Protein AF-A0A2P7TMD4-F1 (afdb_monomer)

Foldseek 3Di:
DLVVLVVVLVVVCLVVVDDPPDDDDLLSSLVSCLVPNDPVSVVVNVVVDPPVSSVVSCLQPVLLPPVCVVSQLVCCVPVVVPPDSVVVRVVSNVCNHPVNVVVVVVD

Mean predicted aligned error: 3.13 Å

Solvent-accessible surface area (backbone atoms only — not comparable to full-atom values): 6276 Å² total; per-residue (Å²): 110,71,68,57,54,52,54,53,38,52,77,71,48,68,51,74,92,51,62,100,78,58,85,78,53,68,64,56,52,48,48,44,32,73,73,72,41,54,73,68,49,41,54,51,46,62,73,75,44,58,69,68,57,52,51,48,42,41,46,56,65,54,46,36,42,69,90,48,44,71,57,52,43,47,46,26,44,74,77,65,66,37,92,57,35,67,78,59,47,57,62,39,24,58,62,44,21,71,66,50,53,53,52,64,77,78,107

Radius of gyration: 14.43 Å; Cα contacts (8 Å, |Δi|>4): 82; chains: 1; bounding box: 38×35×24 Å

Structure (mmCIF, N/CA/C/O backbone):
data_AF-A0A2P7TMD4-F1
#
_entry.id   AF-A0A2P7TMD4-F1
#
loop_
_atom_site.group_PDB
_atom_site.id
_atom_site.type_symbol
_atom_site.label_atom_id
_atom_site.label_alt_id
_atom_site.label_comp_id
_atom_site.label_asym_id
_atom_site.label_entity_id
_atom_site.label_seq_id
_atom_site.pdbx_PDB_ins_code
_atom_site.Cartn_x
_atom_site.Cartn_y
_atom_site.Cartn_z
_atom_site.occupancy
_atom_site.B_iso_or_equiv
_atom_site.auth_seq_id
_atom_site.auth_comp_id
_atom_site.auth_asym_id
_atom_site.auth_atom_id
_atom_site.pdbx_PDB_model_num
ATOM 1 N N . MET A 1 1 ? -19.651 1.808 7.368 1.00 82.50 1 MET A N 1
ATOM 2 C CA . MET A 1 1 ? -18.440 2.376 6.736 1.00 82.50 1 MET A CA 1
ATOM 3 C C . MET A 1 1 ? -17.563 1.298 6.092 1.00 82.50 1 MET A C 1
ATOM 5 O O . MET A 1 1 ? -17.485 1.293 4.875 1.00 82.50 1 MET A O 1
ATOM 9 N N . LYS A 1 2 ? -16.984 0.339 6.838 1.00 93.38 2 LYS A N 1
ATOM 10 C CA . LYS A 1 2 ? -16.185 -0.764 6.250 1.00 93.38 2 LYS A CA 1
ATOM 11 C C . LYS A 1 2 ? -16.967 -1.643 5.262 1.00 93.38 2 LYS A C 1
ATOM 13 O O . LYS A 1 2 ? -16.502 -1.873 4.156 1.00 93.38 2 LYS A O 1
ATOM 18 N N . GLU A 1 3 ? -18.176 -2.069 5.629 1.00 93.38 3 GLU A N 1
ATOM 19 C CA . GLU A 1 3 ? -19.011 -2.901 4.747 1.00 93.38 3 GLU A CA 1
ATOM 20 C C . GLU A 1 3 ? -19.349 -2.189 3.428 1.00 93.38 3 GLU A C 1
ATOM 22 O O . GLU A 1 3 ? -19.256 -2.776 2.361 1.00 93.38 3 GLU A O 1
ATOM 27 N N . GLN A 1 4 ? -19.647 -0.888 3.474 1.00 93.38 4 GLN A N 1
ATOM 28 C CA . GLN A 1 4 ? -19.896 -0.091 2.265 1.00 93.38 4 GLN A CA 1
ATOM 29 C C . GLN A 1 4 ? -18.670 -0.051 1.344 1.00 93.38 4 GLN A C 1
ATOM 31 O O . GLN A 1 4 ? -18.816 -0.207 0.136 1.00 93.38 4 GLN A O 1
ATOM 36 N N . LEU A 1 5 ? -17.468 0.097 1.912 1.00 94.88 5 LEU A N 1
ATOM 37 C CA . LEU A 1 5 ? -16.211 0.064 1.163 1.00 94.88 5 LEU A CA 1
ATOM 38 C C . LEU A 1 5 ? -15.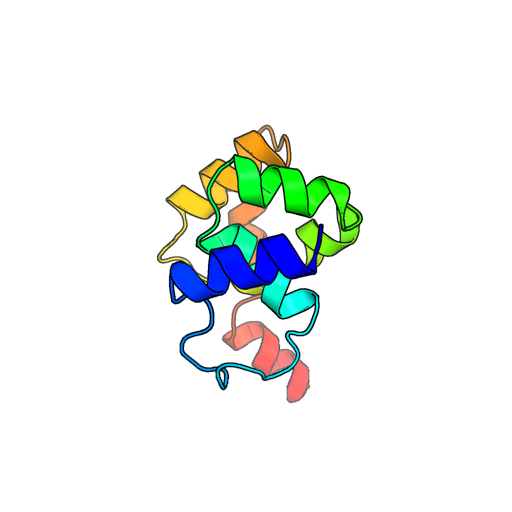992 -1.300 0.486 1.00 94.88 5 LEU A C 1
ATOM 40 O O . LEU A 1 5 ? -15.639 -1.352 -0.690 1.00 94.88 5 LEU A O 1
ATOM 44 N N . ILE A 1 6 ? -16.284 -2.398 1.192 1.00 95.44 6 ILE A N 1
ATOM 45 C CA . ILE A 1 6 ? -16.245 -3.758 0.630 1.00 95.44 6 ILE A CA 1
ATOM 46 C C . ILE A 1 6 ? -17.253 -3.899 -0.515 1.00 95.44 6 ILE A C 1
ATOM 48 O O . ILE A 1 6 ? -16.902 -4.407 -1.578 1.00 95.44 6 ILE A O 1
ATOM 52 N N . GLN A 1 7 ? -18.490 -3.429 -0.339 1.00 93.75 7 GLN A N 1
ATOM 53 C CA . GLN A 1 7 ? -19.517 -3.517 -1.380 1.00 93.75 7 GLN A CA 1
ATOM 54 C C . GLN A 1 7 ? -19.156 -2.690 -2.622 1.00 93.75 7 GLN A C 1
ATOM 56 O O . GLN A 1 7 ? -19.363 -3.160 -3.740 1.00 93.75 7 GLN A O 1
ATOM 61 N N . ASN A 1 8 ? -18.568 -1.502 -2.455 1.00 94.19 8 ASN A N 1
ATOM 62 C CA . ASN A 1 8 ? -18.068 -0.702 -3.578 1.00 94.19 8 ASN A CA 1
ATOM 63 C C . ASN A 1 8 ? -16.991 -1.464 -4.364 1.00 94.19 8 ASN A C 1
ATOM 65 O O . ASN A 1 8 ? -17.098 -1.612 -5.579 1.00 94.19 8 ASN A O 1
ATOM 69 N N . LEU A 1 9 ? -16.005 -2.028 -3.666 1.00 94.69 9 LEU A N 1
ATOM 70 C CA . LEU A 1 9 ? -14.916 -2.804 -4.268 1.00 94.69 9 LEU A CA 1
ATOM 71 C C . LEU A 1 9 ? -15.409 -4.095 -4.941 1.00 94.69 9 LEU A C 1
ATOM 73 O O . LEU A 1 9 ? -14.897 -4.474 -5.994 1.00 94.69 9 LEU A O 1
ATOM 77 N N . ARG A 1 10 ? -16.448 -4.745 -4.400 1.00 93.69 10 ARG A N 1
ATOM 78 C CA . ARG A 1 10 ? -17.110 -5.885 -5.059 1.00 93.69 10 ARG A CA 1
ATOM 79 C C . ARG A 1 10 ? -17.730 -5.494 -6.397 1.00 93.69 10 ARG A C 1
ATOM 81 O O . ARG A 1 10 ? -17.571 -6.236 -7.360 1.00 93.69 10 ARG A O 1
ATOM 88 N N . ARG A 1 11 ? -18.388 -4.331 -6.486 1.00 92.56 11 ARG A N 1
ATOM 89 C CA . ARG A 1 11 ? -18.954 -3.834 -7.757 1.00 92.56 11 ARG A CA 1
ATOM 90 C C . ARG A 1 11 ? -17.875 -3.540 -8.799 1.00 92.56 11 ARG A C 1
ATOM 92 O O . ARG A 1 11 ? -18.129 -3.717 -9.982 1.00 92.56 11 ARG A O 1
ATOM 99 N N . LEU A 1 12 ? -16.683 -3.137 -8.358 1.00 90.69 12 LEU A N 1
ATOM 100 C CA . LEU A 1 12 ? -15.513 -2.936 -9.220 1.00 90.69 12 LEU A CA 1
ATOM 101 C C . LEU A 1 12 ? -14.817 -4.249 -9.619 1.00 90.69 12 LEU A C 1
ATOM 103 O O . LEU A 1 12 ? -13.871 -4.222 -10.399 1.00 90.69 12 LEU A O 1
ATOM 107 N N . GLY A 1 13 ? -15.247 -5.396 -9.084 1.00 92.19 13 GLY A N 1
ATOM 108 C CA . GLY A 1 13 ? -14.611 -6.688 -9.343 1.00 92.19 13 GLY A CA 1
ATOM 109 C C . GLY A 1 13 ? -13.242 -6.859 -8.674 1.00 92.19 13 GLY A C 1
ATOM 110 O O . GLY A 1 13 ? -12.513 -7.783 -9.026 1.00 92.19 13 GLY A O 1
ATOM 111 N N . ALA A 1 14 ? -12.888 -6.017 -7.694 1.00 93.06 14 ALA A N 1
ATOM 112 C CA . ALA A 1 14 ? -11.572 -6.047 -7.047 1.00 93.06 14 ALA A CA 1
ATOM 113 C C . ALA A 1 14 ? -11.288 -7.381 -6.330 1.00 93.06 14 ALA A C 1
ATOM 115 O O . ALA A 1 14 ? -10.155 -7.844 -6.278 1.00 93.06 14 ALA A O 1
ATOM 116 N N . PHE A 1 15 ? -12.331 -8.062 -5.849 1.00 94.25 15 PHE A N 1
ATOM 117 C CA . PHE A 1 15 ? -12.223 -9.352 -5.164 1.00 94.25 15 PHE A CA 1
ATOM 118 C C . PHE A 1 15 ? -12.515 -10.551 -6.080 1.00 94.25 15 PHE A C 1
ATOM 120 O O . PHE A 1 15 ? -13.157 -11.504 -5.649 1.00 94.25 15 PHE A O 1
ATOM 127 N N . TRP A 1 16 ? -12.080 -10.515 -7.343 1.00 90.25 16 TRP A N 1
ATOM 128 C CA . TRP A 1 16 ? -12.384 -11.542 -8.356 1.00 90.25 16 TRP A CA 1
ATOM 129 C C . TRP A 1 16 ? -12.036 -12.985 -7.937 1.00 90.25 16 TRP A C 1
ATOM 131 O O . TRP A 1 16 ? -12.653 -13.930 -8.421 1.00 90.25 16 TRP A O 1
ATOM 141 N N . SER A 1 17 ? -11.063 -13.163 -7.038 1.00 90.88 17 SER A N 1
ATOM 142 C CA . SER A 1 17 ? -10.634 -14.464 -6.509 1.00 90.88 17 SER A CA 1
ATOM 143 C C . SER A 1 17 ? -11.389 -14.914 -5.250 1.00 90.88 17 SER A C 1
ATOM 145 O O . SER A 1 17 ? -11.155 -16.018 -4.759 1.00 90.88 17 SER A O 1
ATOM 147 N N . TYR A 1 18 ? -12.293 -14.088 -4.717 1.00 92.44 18 TYR A N 1
ATOM 148 C CA . TYR A 1 18 ? -13.076 -14.376 -3.518 1.00 92.44 18 TYR A CA 1
ATOM 149 C C . TYR A 1 18 ? -14.520 -14.717 -3.876 1.00 92.44 18 TYR A C 1
ATOM 151 O O . TYR A 1 18 ? -15.128 -14.119 -4.763 1.00 92.44 18 TYR A O 1
ATOM 159 N N . ALA A 1 19 ? -15.113 -15.650 -3.127 1.00 91.62 19 ALA A N 1
ATOM 160 C CA . ALA A 1 19 ? -16.535 -15.936 -3.264 1.00 91.62 19 ALA A CA 1
ATOM 161 C C . ALA A 1 19 ? -17.377 -14.689 -2.901 1.00 91.62 19 ALA A C 1
ATOM 163 O O . ALA A 1 19 ? -16.991 -13.948 -1.990 1.00 91.62 19 ALA A O 1
ATOM 164 N N . PRO A 1 20 ? -18.558 -14.480 -3.519 1.00 84.56 20 PRO A N 1
ATOM 165 C CA . PRO A 1 20 ? -19.374 -13.272 -3.354 1.00 84.56 20 PRO A CA 1
ATOM 166 C C . PRO A 1 20 ? -19.782 -12.907 -1.923 1.00 84.56 20 PRO A C 1
ATOM 168 O O . PRO A 1 20 ? -20.276 -11.807 -1.723 1.00 84.56 20 PRO A O 1
ATOM 171 N N . GLN A 1 21 ? -19.600 -13.794 -0.940 1.00 85.44 21 GLN A N 1
ATOM 172 C CA . GLN A 1 21 ? -19.867 -13.543 0.481 1.00 85.44 21 GLN A CA 1
ATOM 173 C C . GLN A 1 21 ? -18.736 -13.990 1.410 1.00 85.44 21 GLN A C 1
ATOM 175 O O . GLN A 1 21 ? -18.921 -14.069 2.622 1.00 85.44 21 GLN A O 1
ATOM 180 N N . ALA A 1 22 ? -17.555 -14.265 0.857 1.00 90.38 22 ALA A N 1
ATOM 181 C CA . ALA A 1 22 ? -16.400 -14.567 1.681 1.00 90.38 22 ALA A CA 1
ATOM 182 C C . ALA A 1 22 ? -16.063 -13.355 2.572 1.00 90.38 22 ALA A C 1
ATOM 184 O O . ALA A 1 22 ? -16.111 -12.211 2.092 1.00 90.38 22 ALA A O 1
ATOM 185 N N . PRO A 1 23 ? -15.715 -13.581 3.853 1.00 92.88 23 PRO A N 1
ATOM 186 C 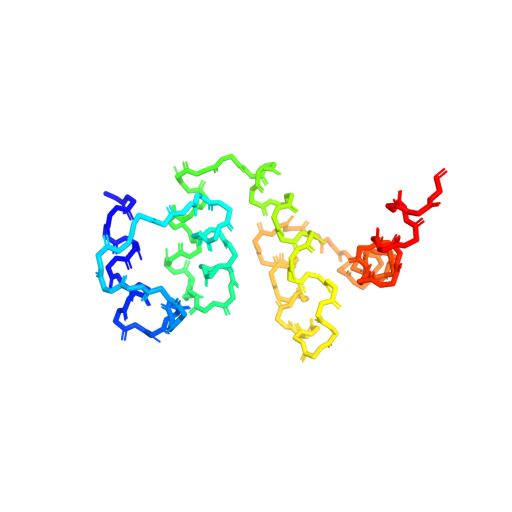CA . PRO A 1 23 ? -15.169 -12.525 4.687 1.00 92.88 23 PRO A CA 1
ATOM 187 C C . PRO A 1 23 ? -13.846 -12.046 4.082 1.00 92.88 23 PRO A C 1
ATOM 189 O O . PRO A 1 23 ? -13.001 -12.855 3.697 1.00 92.88 23 PRO A O 1
ATOM 192 N N . ILE A 1 24 ? -13.670 -10.727 3.996 1.00 95.44 24 ILE A N 1
ATOM 193 C CA . ILE A 1 24 ? -12.457 -10.115 3.447 1.00 95.44 24 ILE A CA 1
ATOM 194 C C . ILE A 1 24 ? -11.523 -9.738 4.606 1.00 95.44 24 ILE A C 1
ATOM 196 O O . ILE A 1 24 ? -11.907 -8.909 5.439 1.00 95.44 24 ILE A O 1
ATOM 200 N N . PRO A 1 25 ? -10.308 -10.314 4.685 1.00 95.88 25 PRO A N 1
ATOM 201 C CA . PRO A 1 25 ? -9.312 -9.905 5.669 1.00 95.88 25 PRO A CA 1
ATOM 202 C C . PRO A 1 25 ? -8.908 -8.440 5.493 1.00 95.88 25 PRO A C 1
ATOM 204 O O . PRO A 1 25 ? -8.823 -7.943 4.371 1.00 95.88 25 PRO A O 1
ATOM 207 N N . ASP A 1 26 ? -8.565 -7.762 6.587 1.00 97.19 26 ASP A N 1
ATOM 208 C CA . ASP A 1 26 ? -8.209 -6.336 6.551 1.00 97.19 26 ASP A CA 1
ATOM 209 C C . ASP A 1 26 ? -7.033 -6.028 5.628 1.00 97.19 26 ASP A C 1
ATOM 211 O O . ASP A 1 26 ? -7.084 -5.065 4.870 1.00 97.19 26 ASP A O 1
ATOM 215 N N . ALA A 1 27 ? -6.000 -6.873 5.631 1.00 97.44 27 ALA A N 1
ATOM 216 C CA . ALA A 1 27 ? -4.852 -6.696 4.746 1.00 97.44 27 ALA A CA 1
ATOM 217 C C . ALA A 1 27 ? -5.246 -6.750 3.261 1.00 97.44 27 ALA A C 1
ATOM 219 O O . ALA A 1 27 ? -4.731 -5.969 2.469 1.00 97.44 27 ALA A O 1
ATOM 220 N N . VAL A 1 28 ? -6.193 -7.622 2.904 1.00 97.00 28 VAL A N 1
ATOM 221 C CA . VAL A 1 28 ? -6.708 -7.749 1.533 1.00 97.00 28 VAL A CA 1
ATOM 222 C C . VAL A 1 28 ? -7.550 -6.530 1.181 1.00 97.00 28 VAL A C 1
ATOM 224 O O . VAL A 1 28 ? -7.363 -5.947 0.123 1.00 97.00 28 VAL A O 1
ATOM 227 N N . LEU A 1 29 ? -8.432 -6.084 2.082 1.00 97.81 29 LEU A N 1
ATOM 228 C CA . LEU A 1 29 ? -9.215 -4.870 1.851 1.00 97.81 29 LEU A CA 1
ATOM 229 C C . LEU A 1 29 ? -8.312 -3.645 1.648 1.00 97.81 29 LEU A C 1
ATOM 231 O O . LEU A 1 29 ? -8.548 -2.856 0.739 1.00 97.81 29 LEU A O 1
ATOM 235 N N . ILE A 1 30 ? -7.274 -3.497 2.475 1.00 98.56 30 ILE A N 1
ATOM 236 C CA . ILE A 1 30 ? -6.288 -2.420 2.347 1.00 98.56 30 ILE A CA 1
ATOM 237 C C . ILE A 1 30 ? -5.568 -2.509 0.998 1.00 98.56 30 ILE A C 1
ATOM 239 O O . ILE A 1 30 ? -5.466 -1.497 0.308 1.00 98.56 30 ILE A O 1
ATOM 243 N N . GLU A 1 31 ? -5.072 -3.689 0.617 1.00 98.12 31 GLU A N 1
ATOM 244 C CA . GLU A 1 31 ? -4.400 -3.897 -0.670 1.00 98.12 31 GLU A CA 1
ATOM 245 C C . GLU A 1 31 ? -5.311 -3.531 -1.847 1.00 98.12 31 GLU A C 1
ATOM 247 O O . GLU A 1 31 ? -4.924 -2.715 -2.685 1.00 98.12 31 GLU A O 1
ATOM 252 N N . GLU A 1 32 ? -6.526 -4.076 -1.887 1.00 97.69 32 GLU A N 1
ATOM 253 C CA . GLU A 1 32 ? -7.444 -3.874 -3.007 1.00 97.69 32 GLU A CA 1
ATOM 254 C C . GLU A 1 32 ? -7.939 -2.425 -3.095 1.00 97.69 32 GLU A C 1
ATOM 256 O O . GLU A 1 32 ? -8.030 -1.878 -4.193 1.00 97.69 32 GLU A O 1
ATOM 261 N N . VAL A 1 33 ? -8.185 -1.747 -1.965 1.00 98.12 33 VAL A N 1
ATOM 262 C CA . VAL A 1 33 ? -8.540 -0.315 -1.974 1.00 98.12 33 VAL A CA 1
ATOM 263 C C . VAL A 1 33 ? -7.378 0.539 -2.455 1.00 98.12 33 VAL A C 1
ATOM 265 O O . VAL A 1 33 ? -7.585 1.432 -3.268 1.00 98.12 33 VAL A O 1
ATOM 268 N N . LEU A 1 34 ? -6.150 0.270 -2.009 1.00 98.19 34 LEU A N 1
ATOM 269 C CA . LEU A 1 34 ? -4.995 1.009 -2.516 1.00 98.19 34 LEU A CA 1
ATOM 270 C C . LEU A 1 34 ? -4.740 0.737 -4.000 1.00 98.19 34 LEU A C 1
ATOM 272 O O . LEU A 1 34 ? -4.175 1.598 -4.667 1.00 98.19 34 LEU A O 1
ATOM 276 N N . ARG A 1 35 ? -5.105 -0.441 -4.515 1.00 97.19 35 ARG A N 1
ATOM 277 C CA . ARG A 1 35 ? -4.867 -0.833 -5.908 1.00 97.19 35 ARG A CA 1
ATOM 278 C C . ARG A 1 35 ? -5.938 -0.315 -6.868 1.00 97.19 35 ARG A C 1
ATOM 280 O O . ARG A 1 35 ? -5.577 0.144 -7.947 1.00 97.19 35 ARG A O 1
ATOM 287 N N . TRP A 1 36 ? -7.210 -0.388 -6.485 1.00 95.94 36 TRP A N 1
ATOM 288 C CA . TRP A 1 36 ? -8.346 -0.139 -7.382 1.00 95.94 36 TRP A CA 1
ATOM 289 C C . TRP A 1 36 ? -9.309 0.943 -6.902 1.00 95.94 36 TRP A C 1
ATOM 291 O O . TRP A 1 36 ? -10.150 1.383 -7.681 1.00 95.94 36 TRP A O 1
ATOM 301 N N . GLY A 1 37 ? -9.231 1.339 -5.632 1.00 95.25 37 GLY A N 1
ATOM 302 C CA . GLY A 1 37 ? -10.078 2.392 -5.089 1.00 95.25 37 GLY A CA 1
ATOM 303 C C . GLY A 1 37 ? -9.736 3.752 -5.689 1.00 95.25 37 GLY A C 1
ATOM 304 O O . GLY A 1 37 ? -8.572 4.046 -5.970 1.00 95.25 37 GLY A O 1
ATOM 305 N N . ASP A 1 38 ? -10.754 4.593 -5.847 1.00 94.81 38 ASP A N 1
ATOM 306 C CA . ASP A 1 38 ? -10.557 5.996 -6.188 1.00 94.81 38 ASP A CA 1
ATOM 307 C C . ASP A 1 38 ? -10.220 6.800 -4.915 1.00 94.81 38 ASP A C 1
ATOM 309 O O . ASP A 1 38 ? -10.127 6.271 -3.800 1.00 94.81 38 ASP A O 1
ATOM 313 N N . VAL A 1 39 ? -10.031 8.111 -5.054 1.00 96.50 39 VAL A N 1
ATOM 314 C CA . VAL A 1 39 ? -9.674 9.020 -3.961 1.00 96.50 39 VAL A CA 1
ATOM 315 C C . VAL A 1 39 ? -10.635 8.893 -2.776 1.00 96.50 39 VAL A C 1
ATOM 317 O O . VAL A 1 39 ? -10.184 8.914 -1.629 1.00 96.50 39 VAL A O 1
ATOM 320 N N . ALA A 1 40 ? -11.937 8.729 -3.025 1.00 95.94 40 ALA A N 1
ATOM 321 C CA . ALA A 1 40 ? -12.944 8.596 -1.975 1.00 95.94 40 ALA A CA 1
ATOM 322 C C . ALA A 1 40 ? -12.765 7.305 -1.157 1.00 95.94 40 ALA A C 1
ATOM 324 O O . ALA A 1 40 ? -12.770 7.348 0.077 1.00 95.94 40 ALA A O 1
ATOM 325 N N . GLU A 1 41 ? -12.551 6.167 -1.820 1.00 96.94 41 GLU A N 1
ATOM 326 C CA . GLU A 1 41 ? -12.289 4.877 -1.179 1.00 96.94 41 GLU A CA 1
ATOM 327 C C . GLU A 1 41 ? -10.979 4.898 -0.390 1.00 96.94 41 GLU A C 1
ATOM 329 O O . GLU A 1 41 ? -10.945 4.442 0.756 1.00 96.94 41 GLU A O 1
ATOM 334 N N . ILE A 1 42 ? -9.912 5.478 -0.951 1.00 97.81 42 ILE A N 1
ATOM 335 C CA . ILE A 1 42 ? -8.631 5.592 -0.248 1.00 97.81 42 ILE A CA 1
ATOM 336 C C . ILE A 1 42 ? -8.791 6.502 0.978 1.00 97.81 42 ILE A C 1
ATOM 338 O O . ILE A 1 42 ? -8.357 6.145 2.069 1.00 97.81 42 ILE A O 1
ATOM 342 N N . GLN A 1 43 ? -9.481 7.640 0.875 1.00 97.69 43 GLN A N 1
ATOM 343 C CA . GLN A 1 43 ? -9.771 8.475 2.048 1.00 97.69 43 GLN A CA 1
ATOM 344 C C . GLN A 1 43 ? -10.591 7.729 3.110 1.00 97.69 43 GLN A C 1
ATOM 346 O O . GLN 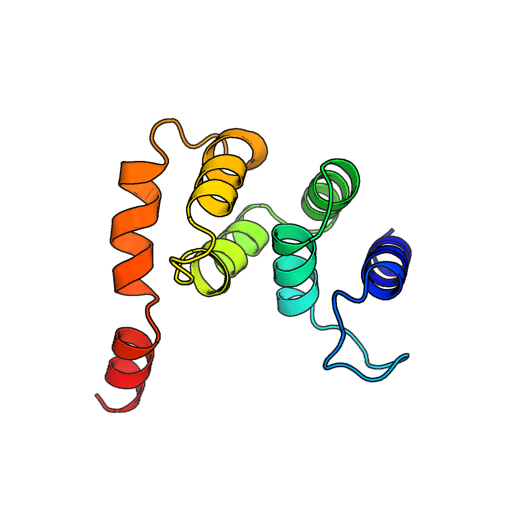A 1 43 ? -10.311 7.868 4.302 1.00 97.69 43 GLN A O 1
ATOM 351 N N . ALA A 1 44 ? -11.578 6.926 2.704 1.00 97.25 44 ALA A N 1
ATOM 352 C CA . ALA A 1 44 ? -12.337 6.083 3.624 1.00 97.25 44 ALA A CA 1
ATOM 353 C C . ALA A 1 44 ? -11.433 5.052 4.319 1.00 97.25 44 ALA A C 1
ATOM 355 O O . ALA A 1 44 ? -11.573 4.837 5.523 1.00 97.25 44 ALA A O 1
ATOM 356 N N . LEU A 1 45 ? -10.460 4.481 3.603 1.00 97.75 45 LEU A N 1
ATOM 357 C CA . LEU A 1 45 ? -9.465 3.570 4.164 1.00 97.75 45 LEU A CA 1
ATOM 358 C C . LEU A 1 45 ? -8.660 4.224 5.294 1.00 97.75 45 LEU A C 1
ATOM 360 O O . LEU A 1 45 ? -8.549 3.650 6.374 1.00 97.75 45 LEU A O 1
ATOM 364 N N . PHE A 1 46 ? -8.172 5.451 5.083 1.00 97.69 46 PHE A N 1
ATOM 365 C CA . PHE A 1 46 ? -7.423 6.219 6.091 1.00 97.69 46 PHE A CA 1
ATOM 366 C C . PHE A 1 46 ? -8.269 6.659 7.298 1.00 97.69 46 PHE A C 1
ATOM 368 O O . PHE A 1 46 ? -7.709 7.026 8.328 1.00 97.69 46 PHE A O 1
ATOM 375 N N . ARG A 1 47 ? -9.604 6.612 7.202 1.00 97.62 47 ARG A N 1
ATOM 376 C CA . ARG A 1 47 ? -10.512 6.807 8.349 1.00 97.62 47 ARG A CA 1
ATOM 377 C C . ARG A 1 47 ? -10.782 5.513 9.119 1.00 97.62 47 ARG A C 1
ATOM 379 O O . ARG A 1 47 ? -11.208 5.582 10.266 1.00 97.62 47 ARG A O 1
ATOM 386 N N . LEU A 1 48 ? -10.601 4.355 8.482 1.00 97.50 48 LEU A N 1
ATOM 387 C CA . LEU A 1 48 ? -10.905 3.038 9.050 1.00 97.50 48 LEU A CA 1
ATOM 388 C C . LEU A 1 48 ? -9.702 2.377 9.724 1.00 97.50 48 LEU A C 1
ATOM 390 O O . LEU A 1 48 ? -9.891 1.649 10.694 1.00 97.50 48 LEU A O 1
ATOM 394 N N . TYR A 1 49 ? -8.494 2.616 9.215 1.00 98.06 49 TYR A N 1
ATOM 395 C CA . TYR A 1 49 ? -7.275 1.943 9.660 1.00 98.06 49 TYR A CA 1
ATOM 396 C C . TYR A 1 49 ? -6.184 2.942 10.010 1.00 98.06 49 TYR A C 1
ATOM 398 O O . TYR A 1 49 ? -6.118 4.044 9.457 1.00 98.06 49 TYR A O 1
ATOM 406 N N . ALA A 1 50 ? -5.272 2.540 10.894 1.00 98.12 50 ALA A N 1
ATOM 407 C CA . ALA A 1 50 ? -4.127 3.375 11.207 1.00 98.12 50 ALA A CA 1
ATOM 408 C C . ALA A 1 50 ? -3.200 3.485 9.986 1.00 98.12 50 ALA A C 1
ATOM 410 O O . ALA A 1 50 ? -2.874 2.494 9.329 1.00 98.12 50 ALA A O 1
ATOM 411 N N . THR A 1 51 ? -2.664 4.682 9.731 1.00 98.12 51 THR A N 1
ATOM 412 C CA . THR A 1 51 ? -1.709 4.924 8.633 1.00 98.12 51 THR A CA 1
ATOM 413 C C . THR A 1 51 ? -0.521 3.956 8.649 1.00 98.12 51 THR A C 1
ATOM 415 O O . THR A 1 51 ? 0.010 3.606 7.595 1.00 98.12 51 THR A O 1
ATOM 418 N N . ALA A 1 52 ? -0.087 3.509 9.832 1.00 97.94 52 ALA A N 1
ATOM 419 C CA . ALA A 1 52 ? 0.991 2.534 9.973 1.00 97.94 52 ALA A CA 1
ATOM 420 C C . ALA A 1 52 ? 0.635 1.163 9.369 1.00 97.94 52 ALA A C 1
ATOM 422 O O . ALA A 1 52 ? 1.480 0.559 8.706 1.00 97.94 52 ALA A O 1
ATOM 423 N N . GLU A 1 53 ? -0.604 0.704 9.549 1.00 98.31 53 GLU A N 1
ATOM 424 C CA . GLU A 1 53 ? -1.109 -0.563 9.011 1.00 98.31 53 GLU A CA 1
ATOM 425 C C . GLU A 1 53 ? -1.265 -0.482 7.494 1.00 98.31 53 GLU A C 1
ATOM 427 O O . GLU A 1 53 ? -0.724 -1.319 6.771 1.00 98.31 53 GLU A O 1
ATOM 432 N N . ILE A 1 54 ? -1.891 0.594 7.004 1.00 98.69 54 ILE A N 1
ATOM 433 C CA . ILE A 1 54 ? -2.050 0.858 5.567 1.00 98.69 54 ILE A CA 1
ATOM 434 C C . ILE A 1 54 ? -0.678 0.884 4.883 1.00 98.69 54 ILE A C 1
ATOM 436 O O . ILE A 1 54 ? -0.446 0.214 3.875 1.00 98.69 54 ILE A O 1
ATOM 440 N N . ARG A 1 55 ? 0.280 1.611 5.470 1.00 98.44 55 ARG A N 1
ATOM 441 C CA . ARG A 1 55 ? 1.650 1.702 4.954 1.00 98.44 55 ARG A CA 1
ATOM 442 C C . ARG A 1 55 ? 2.374 0.359 5.004 1.00 98.44 55 ARG A C 1
ATOM 444 O O . ARG A 1 55 ? 3.192 0.090 4.128 1.00 98.44 55 ARG A O 1
ATOM 451 N N . LYS A 1 56 ? 2.131 -0.480 6.016 1.00 98.31 56 LYS A N 1
ATOM 452 C CA . LYS A 1 56 ? 2.711 -1.828 6.082 1.00 98.31 56 LYS A CA 1
ATOM 453 C C . LYS A 1 56 ? 2.246 -2.662 4.890 1.00 98.31 56 LYS A C 1
ATOM 455 O O . LYS A 1 56 ? 3.099 -3.117 4.132 1.00 98.31 56 LYS A O 1
ATOM 460 N N . VAL A 1 57 ? 0.933 -2.774 4.689 1.00 98.56 57 VAL A N 1
ATOM 461 C CA . VAL A 1 57 ? 0.355 -3.534 3.572 1.00 98.56 57 VAL A CA 1
ATOM 462 C C . VAL A 1 57 ? 0.861 -2.990 2.243 1.00 98.56 57 VAL A 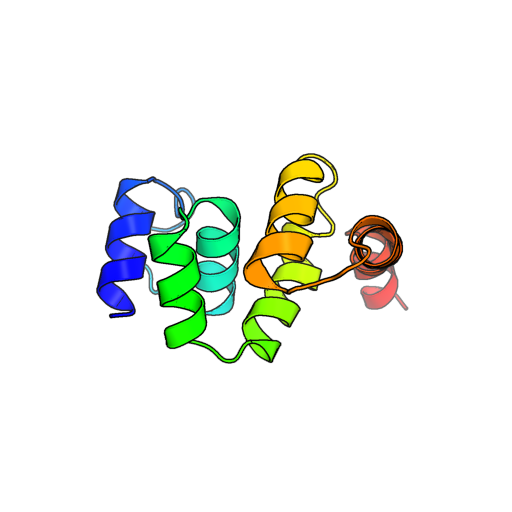C 1
ATOM 464 O O . VAL A 1 57 ? 1.383 -3.763 1.448 1.00 98.56 57 VAL A O 1
ATOM 467 N N . TRP A 1 58 ? 0.823 -1.671 2.029 1.00 98.56 58 TRP A N 1
ATOM 468 C CA . TRP A 1 58 ? 1.322 -1.038 0.804 1.00 98.56 58 TRP A CA 1
ATOM 469 C C . TRP A 1 58 ? 2.772 -1.426 0.477 1.00 98.56 58 TRP A C 1
ATOM 471 O O . TRP A 1 58 ? 3.077 -1.831 -0.647 1.00 98.56 58 TRP A O 1
ATOM 481 N N . ARG A 1 59 ? 3.673 -1.342 1.467 1.00 98.06 59 ARG A N 1
ATOM 482 C CA . ARG A 1 59 ? 5.094 -1.683 1.285 1.00 98.06 59 ARG A CA 1
ATOM 483 C C . ARG A 1 59 ? 5.314 -3.153 0.972 1.00 98.06 59 ARG A C 1
ATOM 485 O O . ARG A 1 59 ? 6.240 -3.485 0.239 1.00 98.06 59 ARG A O 1
ATOM 492 N N . GLU A 1 60 ? 4.505 -4.015 1.567 1.00 97.25 60 GLU A N 1
ATOM 493 C CA . GLU A 1 60 ? 4.653 -5.454 1.441 1.00 97.25 60 GLU A CA 1
ATOM 494 C C . GLU A 1 60 ? 3.998 -5.975 0.154 1.00 97.25 60 GLU A C 1
ATOM 496 O O . GLU A 1 60 ? 4.561 -6.849 -0.490 1.00 97.25 60 GLU A O 1
ATOM 501 N N . THR A 1 61 ? 2.854 -5.449 -0.267 1.00 96.69 61 THR A N 1
ATOM 502 C CA . THR A 1 61 ? 2.034 -6.065 -1.329 1.00 96.69 61 THR A CA 1
ATOM 503 C C . THR A 1 61 ? 2.093 -5.306 -2.656 1.00 96.69 61 THR A C 1
ATOM 505 O O . THR A 1 61 ? 2.340 -5.909 -3.699 1.00 96.69 61 THR A O 1
ATOM 508 N N . LEU A 1 62 ? 1.962 -3.975 -2.633 1.00 97.75 62 LEU A N 1
ATOM 509 C CA . LEU A 1 62 ? 1.901 -3.150 -3.846 1.00 97.75 62 LEU A CA 1
ATOM 510 C C . LEU A 1 62 ? 3.275 -2.693 -4.327 1.00 97.75 62 LEU A C 1
ATOM 512 O O . LEU A 1 62 ? 3.546 -2.738 -5.526 1.00 97.75 62 LEU A O 1
ATOM 516 N N . ILE A 1 63 ? 4.146 -2.234 -3.420 1.00 97.94 63 ILE A N 1
ATOM 517 C CA . ILE A 1 63 ? 5.466 -1.713 -3.805 1.00 97.94 63 ILE A CA 1
ATOM 518 C C . ILE A 1 63 ? 6.266 -2.719 -4.652 1.00 97.94 63 ILE A C 1
ATOM 520 O O . ILE A 1 63 ? 6.783 -2.288 -5.684 1.00 97.94 63 ILE A O 1
ATOM 524 N N . PRO A 1 64 ? 6.363 -4.020 -4.297 1.00 96.88 64 PRO A N 1
ATOM 525 C CA . PRO A 1 64 ? 7.148 -5.001 -5.056 1.00 96.88 64 PRO A CA 1
ATOM 526 C C . PRO A 1 64 ? 6.696 -5.212 -6.500 1.00 96.88 64 PRO A C 1
ATOM 528 O O . PRO A 1 64 ? 7.480 -5.706 -7.311 1.00 96.88 64 PRO A O 1
ATOM 531 N N . ASP A 1 65 ? 5.451 -4.865 -6.828 1.00 95.44 65 ASP A N 1
ATOM 532 C CA . ASP A 1 65 ? 4.931 -4.960 -8.185 1.00 95.44 65 ASP A CA 1
ATOM 533 C C . ASP A 1 65 ? 5.445 -3.786 -9.030 1.00 95.44 65 ASP A C 1
ATOM 535 O O . ASP A 1 65 ? 4.920 -2.670 -9.014 1.00 95.44 65 ASP A O 1
ATOM 539 N N . THR A 1 66 ? 6.512 -4.039 -9.786 1.00 95.19 66 THR A N 1
ATOM 540 C CA . THR A 1 66 ? 7.169 -3.027 -10.624 1.00 95.19 66 THR A CA 1
ATOM 541 C C . THR A 1 66 ? 6.293 -2.541 -11.779 1.00 95.19 66 THR A C 1
ATOM 543 O O . THR A 1 66 ? 6.514 -1.435 -12.272 1.00 95.19 66 THR A O 1
ATOM 546 N N . ARG A 1 67 ? 5.271 -3.310 -12.181 1.00 96.44 67 ARG A N 1
ATOM 547 C CA . ARG A 1 67 ? 4.360 -2.967 -13.288 1.00 96.44 67 ARG A CA 1
ATOM 548 C C . ARG A 1 67 ? 3.475 -1.766 -12.959 1.00 96.44 67 ARG A C 1
ATOM 550 O O . ARG A 1 67 ? 3.073 -1.042 -13.861 1.00 96.44 67 ARG A O 1
ATOM 557 N N . ILE A 1 68 ? 3.213 -1.530 -11.672 1.00 96.69 68 ILE A N 1
ATOM 558 C CA . ILE A 1 68 ? 2.381 -0.424 -11.176 1.00 96.69 68 ILE A CA 1
ATOM 559 C C . ILE A 1 68 ? 3.217 0.693 -10.533 1.00 96.69 68 ILE A C 1
ATOM 561 O O . ILE A 1 68 ? 2.741 1.416 -9.658 1.00 96.69 68 ILE A O 1
ATOM 565 N N . TYR A 1 69 ? 4.483 0.859 -10.938 1.00 97.75 69 TYR A N 1
ATOM 566 C CA . TYR A 1 69 ? 5.358 1.898 -10.381 1.00 97.75 69 TYR A CA 1
ATOM 567 C C . TYR A 1 69 ? 4.751 3.318 -10.411 1.00 97.75 69 TYR A C 1
ATOM 569 O O . TYR A 1 69 ? 4.815 3.979 -9.372 1.00 97.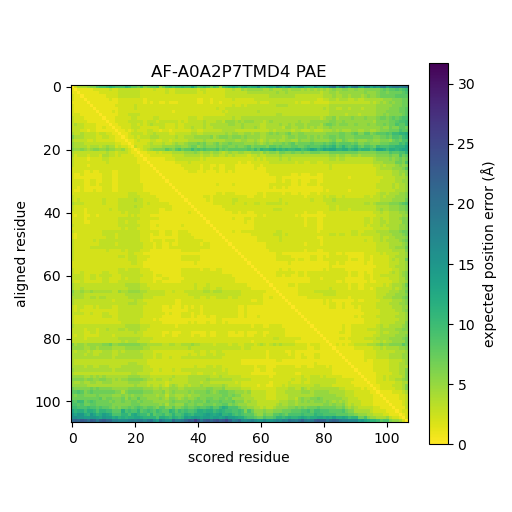75 69 TYR A O 1
ATOM 577 N N . PRO A 1 70 ? 4.118 3.794 -11.508 1.00 98.19 70 PRO A N 1
ATOM 578 C CA . PRO A 1 70 ? 3.472 5.111 -11.520 1.00 98.19 70 PRO A CA 1
ATOM 579 C C . PRO A 1 70 ? 2.376 5.254 -10.454 1.00 98.19 70 PRO A C 1
ATOM 581 O O . PRO A 1 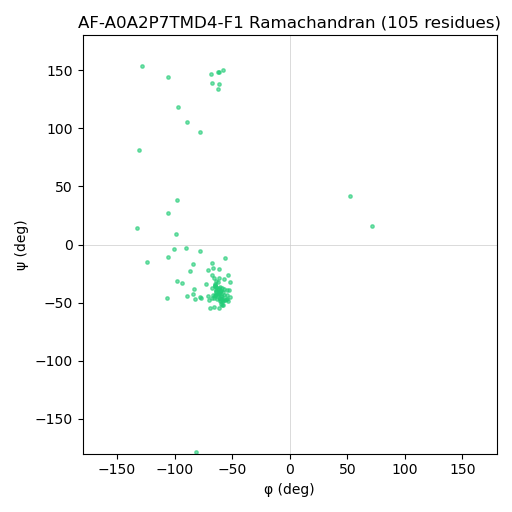70 ? 2.281 6.293 -9.804 1.00 98.19 70 PRO A O 1
ATOM 584 N N . HIS A 1 71 ? 1.609 4.189 -10.207 1.00 98.06 71 HIS A N 1
ATOM 585 C CA . HIS A 1 71 ? 0.571 4.159 -9.173 1.00 98.06 71 HIS A CA 1
ATOM 586 C C . HIS A 1 71 ? 1.164 4.233 -7.765 1.00 98.06 71 HIS A C 1
ATOM 588 O O . HIS A 1 71 ? 0.758 5.051 -6.945 1.00 98.06 71 HIS A O 1
ATOM 594 N N . ASN A 1 72 ? 2.210 3.445 -7.495 1.00 98.38 72 ASN A N 1
ATOM 595 C CA . ASN A 1 72 ? 2.945 3.520 -6.231 1.00 98.38 72 ASN A CA 1
ATOM 596 C C . ASN A 1 72 ? 3.570 4.905 -6.009 1.00 98.38 72 ASN A C 1
ATOM 598 O O . ASN A 1 72 ? 3.600 5.396 -4.881 1.00 98.38 72 ASN A O 1
ATOM 602 N N . TYR A 1 73 ? 4.055 5.547 -7.072 1.00 98.50 73 TYR A N 1
ATOM 603 C CA . TYR A 1 73 ? 4.580 6.908 -7.019 1.00 98.50 73 TYR A CA 1
ATOM 604 C C . TYR A 1 73 ? 3.484 7.923 -6.655 1.00 98.50 73 TYR A C 1
ATOM 606 O O . TYR A 1 73 ? 3.698 8.764 -5.781 1.00 98.50 73 TYR A O 1
ATOM 614 N N . TYR A 1 74 ? 2.298 7.801 -7.260 1.00 98.25 74 TYR A N 1
ATOM 615 C CA . TYR A 1 74 ? 1.115 8.598 -6.925 1.00 98.25 74 TYR A CA 1
ATOM 616 C C . TYR A 1 74 ? 0.699 8.425 -5.457 1.00 98.25 74 TYR A C 1
ATOM 618 O O . TYR A 1 74 ? 0.611 9.415 -4.729 1.00 98.25 74 TYR A O 1
ATOM 626 N N . LEU A 1 75 ? 0.538 7.184 -4.982 1.00 98.44 75 LEU A N 1
ATOM 627 C CA . LEU A 1 75 ? 0.186 6.900 -3.586 1.00 98.44 75 LEU A CA 1
ATOM 628 C C . LEU A 1 75 ? 1.206 7.498 -2.609 1.00 98.44 75 LEU A C 1
ATOM 630 O O . LEU A 1 75 ? 0.838 8.102 -1.599 1.00 98.44 75 LEU A O 1
ATOM 634 N N . ALA A 1 76 ? 2.496 7.361 -2.924 1.00 98.50 76 ALA A N 1
ATOM 635 C CA . ALA A 1 76 ? 3.580 7.900 -2.116 1.00 98.50 76 ALA A CA 1
ATOM 636 C C . ALA A 1 76 ? 3.502 9.427 -1.981 1.00 98.50 76 ALA A C 1
ATOM 638 O O . ALA A 1 76 ? 3.647 9.938 -0.870 1.00 98.50 76 ALA A O 1
ATOM 639 N N . LEU A 1 77 ? 3.272 10.143 -3.085 1.00 98.19 77 LEU A N 1
ATOM 640 C CA . LEU A 1 77 ? 3.153 11.601 -3.074 1.00 98.19 77 LEU A CA 1
ATOM 641 C C . LEU A 1 77 ? 1.882 12.067 -2.371 1.00 98.19 77 LEU A C 1
ATOM 643 O O . LEU A 1 77 ? 1.960 12.882 -1.457 1.00 98.19 77 LEU A O 1
ATOM 647 N N . ILE A 1 78 ? 0.730 11.560 -2.806 1.00 97.88 78 ILE A N 1
ATOM 648 C CA . ILE A 1 78 ? -0.569 12.144 -2.470 1.00 97.88 78 ILE A CA 1
ATOM 649 C C . ILE A 1 78 ? -1.058 11.682 -1.102 1.00 97.88 78 ILE A C 1
ATOM 651 O O . ILE A 1 78 ? -1.466 12.502 -0.285 1.00 97.88 78 ILE A O 1
ATOM 655 N N . PHE A 1 79 ? -0.983 10.381 -0.820 1.00 98.00 79 PHE A N 1
ATOM 656 C CA . PHE A 1 79 ? -1.576 9.815 0.394 1.00 98.00 79 PHE A CA 1
ATOM 657 C C . PHE A 1 79 ? -0.569 9.626 1.524 1.00 98.00 79 PHE A C 1
ATOM 659 O O . PHE A 1 79 ? -0.919 9.755 2.696 1.00 98.00 79 PHE A O 1
ATOM 666 N N . PHE A 1 80 ? 0.697 9.352 1.201 1.00 97.56 80 PHE A N 1
ATOM 667 C CA . PHE A 1 80 ? 1.735 9.165 2.218 1.00 97.56 80 PHE A CA 1
ATOM 668 C C . PHE A 1 80 ? 2.636 10.385 2.434 1.00 97.56 80 PHE A C 1
ATOM 670 O O . PHE A 1 80 ? 3.471 10.338 3.341 1.00 97.56 80 PHE A O 1
ATOM 677 N N . ASN A 1 81 ? 2.461 11.460 1.655 1.00 97.44 81 ASN A N 1
ATOM 678 C CA . ASN A 1 81 ? 3.230 12.705 1.750 1.00 97.44 81 ASN A CA 1
ATOM 679 C C . ASN A 1 81 ? 4.761 12.478 1.723 1.00 97.44 81 ASN A C 1
ATOM 681 O O . ASN A 1 81 ? 5.534 13.057 2.493 1.00 97.44 81 ASN A O 1
ATOM 685 N N . ILE A 1 82 ? 5.220 11.572 0.858 1.00 98.19 82 ILE A N 1
ATOM 686 C CA . ILE A 1 82 ? 6.633 11.218 0.712 1.00 98.19 82 ILE A CA 1
ATOM 687 C C . ILE A 1 82 ? 7.265 12.146 -0.325 1.00 98.19 82 ILE A C 1
ATOM 689 O O . ILE A 1 82 ? 7.100 11.951 -1.523 1.00 98.19 82 ILE A O 1
ATOM 693 N N . LYS A 1 83 ? 8.066 13.117 0.132 1.00 96.69 83 LYS A N 1
ATOM 694 C CA . LYS A 1 83 ? 8.702 14.143 -0.726 1.00 96.69 83 LYS A CA 1
ATOM 695 C C . LYS A 1 83 ? 9.581 13.588 -1.855 1.00 96.69 83 LYS A C 1
ATOM 697 O O . LYS A 1 83 ? 9.744 14.238 -2.879 1.00 96.69 83 LYS A O 1
ATOM 702 N N . ASN A 1 84 ? 10.187 12.414 -1.664 1.00 97.75 84 ASN A N 1
ATOM 703 C CA . ASN A 1 84 ? 11.009 11.756 -2.683 1.00 97.75 84 ASN A CA 1
ATOM 704 C C . ASN A 1 84 ? 10.586 10.285 -2.846 1.00 97.75 84 ASN A C 1
ATOM 706 O O . ASN A 1 84 ? 11.217 9.390 -2.269 1.00 97.75 84 ASN A O 1
ATOM 710 N N . PRO A 1 85 ? 9.514 10.019 -3.615 1.00 98.12 85 PRO A N 1
ATOM 711 C CA . PRO A 1 85 ? 8.963 8.676 -3.764 1.00 98.12 85 PRO A CA 1
ATOM 712 C C . PRO A 1 85 ? 9.958 7.691 -4.358 1.00 98.12 85 PRO A C 1
ATOM 714 O O . PRO A 1 85 ? 10.062 6.568 -3.881 1.00 98.12 85 PRO A O 1
ATOM 717 N N . LYS A 1 86 ? 10.740 8.105 -5.365 1.00 97.88 86 LYS A N 1
ATOM 718 C CA . LYS A 1 86 ? 11.723 7.229 -6.018 1.00 97.88 86 LYS A CA 1
ATOM 719 C C . LYS A 1 86 ? 12.736 6.690 -5.009 1.00 97.88 86 LYS A C 1
ATOM 721 O O . LYS A 1 86 ? 12.959 5.482 -4.959 1.00 97.88 86 LYS A O 1
ATOM 726 N N . ARG A 1 87 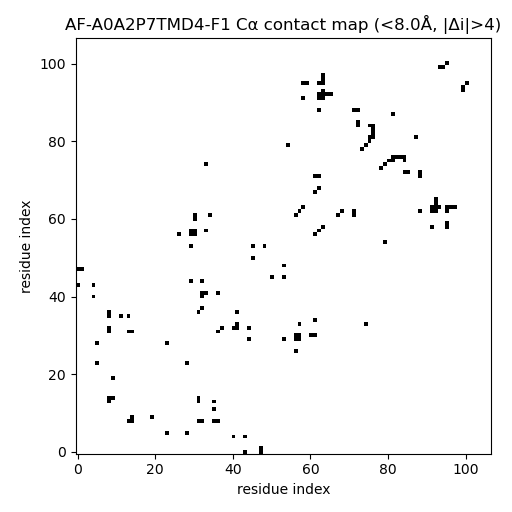? 13.300 7.567 -4.170 1.00 98.00 87 ARG A N 1
ATOM 727 C CA . ARG A 1 87 ? 14.246 7.178 -3.112 1.00 98.00 87 ARG A CA 1
ATOM 728 C C . ARG A 1 87 ? 13.610 6.247 -2.077 1.00 98.00 87 ARG A C 1
ATOM 730 O O . ARG A 1 87 ? 14.305 5.399 -1.529 1.00 98.00 87 ARG A O 1
ATOM 737 N N . TYR A 1 88 ? 12.313 6.395 -1.818 1.00 97.94 88 TYR A N 1
ATOM 738 C CA . TYR A 1 88 ? 11.579 5.558 -0.873 1.00 97.94 88 TYR A CA 1
ATOM 739 C C . TYR A 1 88 ? 11.210 4.179 -1.444 1.00 97.94 88 TYR A C 1
ATOM 741 O O . TYR A 1 88 ? 11.384 3.166 -0.776 1.00 97.94 88 TYR A O 1
ATOM 749 N N . ILE A 1 89 ? 10.709 4.133 -2.679 1.00 98.06 89 ILE A N 1
ATOM 750 C CA . ILE A 1 89 ? 10.109 2.943 -3.297 1.00 98.06 89 ILE A CA 1
ATOM 751 C C . ILE A 1 89 ? 11.179 1.944 -3.752 1.00 98.06 89 ILE A C 1
ATOM 753 O O . ILE A 1 89 ?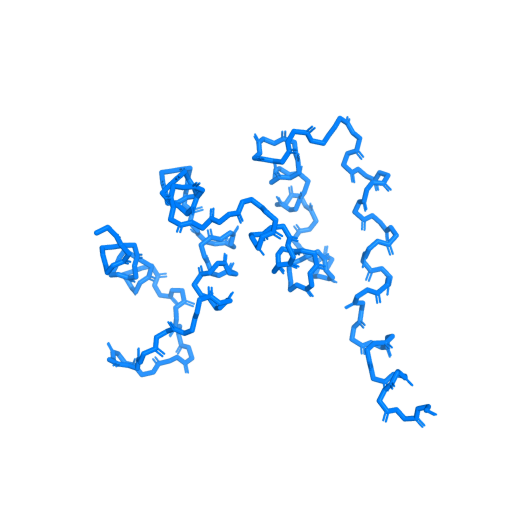 11.054 0.756 -3.463 1.00 98.06 89 ILE A O 1
ATOM 757 N N . LEU A 1 90 ? 12.242 2.397 -4.431 1.00 96.62 90 LEU A N 1
ATOM 758 C CA . LEU A 1 90 ? 13.205 1.488 -5.076 1.00 96.62 90 LEU A CA 1
ATOM 759 C C . LEU A 1 90 ? 13.891 0.501 -4.104 1.00 96.62 90 LEU A C 1
ATOM 761 O O . LEU A 1 90 ? 13.960 -0.687 -4.422 1.00 96.62 90 LEU A O 1
ATOM 765 N N . PRO A 1 91 ? 14.358 0.908 -2.904 1.00 96.88 91 PRO A N 1
ATOM 766 C CA . PRO A 1 91 ? 14.942 -0.044 -1.955 1.00 96.88 91 PRO A CA 1
ATOM 767 C C . PRO A 1 91 ? 13.921 -1.071 -1.449 1.00 96.88 91 PRO A C 1
ATOM 769 O O . PRO A 1 91 ? 14.252 -2.238 -1.232 1.00 96.88 91 PRO A O 1
ATOM 772 N N . LEU A 1 92 ? 12.670 -0.641 -1.272 1.00 97.06 92 LEU A N 1
ATOM 773 C CA . LEU A 1 92 ? 11.590 -1.485 -0.770 1.00 97.06 92 LEU A CA 1
ATOM 774 C C . LEU A 1 92 ? 11.127 -2.506 -1.813 1.00 97.06 92 LEU A C 1
ATOM 776 O O . LEU A 1 92 ? 10.830 -3.637 -1.440 1.00 97.06 92 LEU A O 1
ATOM 780 N N . GLN A 1 93 ? 11.153 -2.153 -3.101 1.00 95.25 93 GLN A N 1
ATOM 781 C CA . GLN A 1 93 ? 10.903 -3.092 -4.200 1.00 95.25 93 GLN A CA 1
ATOM 782 C C . GLN A 1 93 ? 11.827 -4.302 -4.138 1.00 95.25 93 GLN A C 1
ATOM 784 O O . GLN A 1 93 ? 11.367 -5.438 -4.223 1.00 95.25 93 GLN A O 1
ATOM 789 N N . LYS A 1 94 ? 13.126 -4.060 -3.931 1.00 93.06 94 LYS A N 1
ATOM 790 C CA . LYS A 1 94 ? 14.107 -5.133 -3.763 1.00 93.06 94 LYS A CA 1
ATOM 791 C C . LYS A 1 94 ? 13.839 -5.918 -2.479 1.00 93.06 94 LYS A C 1
ATOM 793 O O . LYS A 1 94 ? 13.662 -7.132 -2.546 1.00 93.06 94 LYS A O 1
ATOM 798 N N . LYS A 1 95 ? 13.748 -5.220 -1.338 1.00 94.44 95 LYS A N 1
ATOM 799 C CA . LYS A 1 95 ? 13.570 -5.818 -0.001 1.00 94.44 95 LYS A CA 1
ATOM 800 C C . LYS A 1 95 ? 12.364 -6.755 0.085 1.00 94.44 95 LYS A C 1
ATOM 802 O O . LYS A 1 9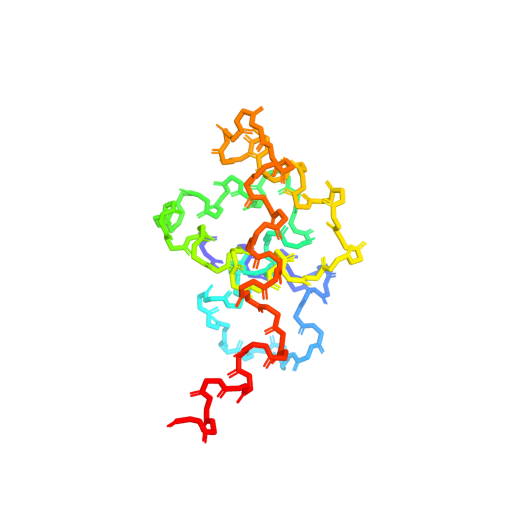5 ? 12.463 -7.811 0.694 1.00 94.44 95 LYS A O 1
ATOM 807 N N . TYR A 1 96 ? 11.231 -6.352 -0.480 1.00 94.62 96 TYR A N 1
ATOM 808 C CA . TYR A 1 96 ? 9.977 -7.101 -0.400 1.00 94.62 96 TYR A CA 1
ATOM 809 C C . TYR A 1 96 ? 9.692 -7.938 -1.652 1.00 94.62 96 TYR A C 1
ATOM 811 O O . TYR A 1 96 ? 8.597 -8.492 -1.767 1.00 94.62 96 TYR A O 1
ATOM 819 N N . SER A 1 97 ? 10.655 -8.058 -2.573 1.00 93.56 97 SER A N 1
ATOM 820 C CA . SER A 1 97 ? 10.520 -8.919 -3.747 1.00 93.56 97 SER A CA 1
ATOM 821 C C . SER A 1 97 ? 10.246 -10.371 -3.344 1.00 93.56 97 SER A C 1
ATOM 823 O O . SER A 1 97 ? 10.698 -10.849 -2.301 1.00 93.56 97 SER A O 1
ATOM 825 N N . ARG A 1 98 ? 9.515 -11.104 -4.195 1.00 88.62 98 ARG A N 1
ATOM 826 C CA . ARG A 1 98 ? 9.210 -12.528 -3.962 1.00 88.62 98 ARG A CA 1
ATOM 827 C C . ARG A 1 98 ? 10.474 -13.356 -3.731 1.00 88.62 98 ARG A C 1
ATOM 829 O O . ARG A 1 98 ? 10.475 -14.224 -2.870 1.00 88.62 98 ARG A O 1
ATOM 836 N N . TYR A 1 99 ? 11.537 -13.051 -4.472 1.00 88.50 99 TYR A N 1
ATOM 837 C CA . TYR A 1 99 ? 12.831 -13.707 -4.326 1.00 88.50 99 TYR A CA 1
ATOM 838 C C . TYR A 1 99 ? 13.409 -13.534 -2.913 1.00 88.50 99 TYR A C 1
ATOM 840 O O . TYR A 1 99 ? 13.719 -14.528 -2.262 1.00 88.50 99 TYR A O 1
ATOM 848 N N . GLU A 1 100 ? 13.483 -12.301 -2.399 1.00 91.38 100 GLU A N 1
ATOM 849 C CA . GLU A 1 100 ? 14.009 -12.045 -1.048 1.00 91.38 100 GLU A CA 1
ATOM 850 C C . GLU A 1 100 ? 13.140 -12.687 0.043 1.00 91.38 100 GLU A C 1
ATOM 852 O O . GLU A 1 100 ? 13.665 -13.218 1.018 1.00 91.38 100 GLU A O 1
ATOM 857 N N . ARG A 1 101 ? 11.812 -12.703 -0.139 1.00 88.06 101 ARG A N 1
ATOM 858 C CA . ARG A 1 101 ? 10.892 -13.389 0.783 1.00 88.06 101 ARG A CA 1
ATOM 859 C C . ARG A 1 101 ? 11.138 -14.893 0.830 1.00 88.06 101 ARG A C 1
ATOM 861 O O . ARG A 1 101 ? 11.207 -15.460 1.911 1.00 88.06 101 ARG A O 1
ATOM 868 N N . LEU A 1 102 ? 11.279 -15.534 -0.331 1.00 90.94 102 LEU A N 1
ATOM 869 C CA . LEU A 1 102 ? 11.545 -16.972 -0.410 1.00 90.94 102 LEU A CA 1
ATOM 870 C C . LEU A 1 102 ? 12.898 -17.321 0.209 1.00 90.94 102 LEU A C 1
ATOM 872 O O . LEU A 1 102 ? 12.995 -18.289 0.955 1.00 90.94 102 LEU A O 1
ATOM 876 N N . LYS A 1 103 ? 13.921 -16.497 -0.033 1.00 92.12 103 LYS A N 1
ATOM 877 C CA . LYS A 1 103 ? 15.246 -16.669 0.567 1.00 92.12 103 LYS A CA 1
ATOM 878 C C . LYS A 1 103 ? 15.199 -16.676 2.101 1.00 92.12 103 LYS A C 1
ATOM 880 O O . LYS A 1 103 ? 15.917 -17.453 2.713 1.00 92.12 103 LYS A O 1
ATOM 885 N N . GLN A 1 104 ? 14.352 -15.847 2.712 1.00 87.94 104 GLN A N 1
ATOM 886 C CA . GLN A 1 104 ? 14.182 -15.785 4.172 1.00 87.94 104 GLN A CA 1
ATOM 887 C C . GLN A 1 104 ? 13.470 -17.003 4.771 1.00 87.94 104 GLN A C 1
ATOM 889 O O . GLN A 1 104 ? 13.603 -17.233 5.963 1.00 87.94 104 GLN A O 1
ATOM 894 N N . LEU A 1 105 ? 12.702 -17.759 3.982 1.00 87.94 105 LEU A N 1
ATOM 895 C CA . LEU A 1 105 ? 11.998 -18.957 4.460 1.00 87.94 105 LEU A CA 1
ATOM 896 C C . LEU A 1 105 ? 12.879 -20.213 4.449 1.00 87.94 105 LEU A C 1
ATOM 898 O O . LEU A 1 105 ? 12.512 -21.218 5.047 1.00 87.94 105 LEU A O 1
ATOM 902 N N . ILE A 1 106 ? 13.992 -20.167 3.716 1.00 89.94 106 ILE A N 1
ATOM 903 C CA . ILE A 1 106 ? 14.907 -21.299 3.499 1.00 89.94 106 ILE A CA 1
ATOM 904 C C . ILE A 1 106 ? 16.202 -21.131 4.325 1.00 89.94 106 ILE A C 1
ATOM 906 O O . ILE A 1 106 ? 16.995 -22.065 4.415 1.00 89.94 106 ILE A O 1
ATOM 910 N N . ALA A 1 107 ? 16.419 -19.949 4.912 1.00 72.50 107 ALA A N 1
ATOM 911 C CA . ALA A 1 107 ? 17.562 -19.612 5.764 1.00 72.50 107 ALA A CA 1
ATOM 912 C C . ALA A 1 107 ? 17.227 -19.805 7.246 1.00 72.50 107 ALA A C 1
ATOM 914 O O . ALA A 1 107 ? 18.142 -20.224 7.987 1.00 72.50 107 ALA A O 1
#

pLDDT: mean 95.2, std 4.08, range [72.5, 98.69]

Secondary structure (DSSP, 8-state):
-HHHHHHHHHHTTTTTTS-TTPPPPHHHHHHHHHHH--HHHHHHHHHHS-HHHHHHHIIIIITT-GGGHHHHHHHHHHTS--S-HHHHHHHHHHHTSHHHHHHHHH-

Sequence (107 aa):
MKEQLIQNLRRLGAFWSYAPQAPIPDAVLIEEVLRWGDVAEIQALFRLYATAEIRKVWRETLIPDTRIYPHNYYLALIFFNIKNPKRYILPLQKKYSRYERLKQLIA